Protein AF-A0A1X0E9I3-F1 (afdb_monomer_lite)

Sequence (101 aa):
MVGDFSRMLGYCDAGQPFTTTSGTVTQHWTPTAVTTDATDPLSTATRVGAGATRQEPPARSCYHAALARANVTVESIVCGDTDSAAAANQLVDRISAKLPR

Secondary structure (DSSP, 8-state):
-HHHHHHHHTTS-TT--EEEEETTEEEEEEEPPPEEEE--TTS--EEEEEEEEESSSSP-EEEEEEEEETTEEEEEEEEESS--HHHHHHHHHHHHTTS--

Radius of gyration: 14.46 Å; chains: 1; bounding box: 35×24×37 Å

Structure (mmCIF, N/CA/C/O backbone):
data_AF-A0A1X0E9I3-F1
#
_entry.id   AF-A0A1X0E9I3-F1
#
loop_
_atom_site.group_PDB
_atom_site.id
_atom_site.type_symbol
_atom_site.label_atom_id
_atom_site.label_alt_id
_atom_site.label_comp_id
_atom_site.label_asym_id
_atom_site.label_entity_id
_atom_site.label_seq_id
_atom_site.pdbx_PDB_ins_code
_atom_site.Cartn_x
_atom_site.Cartn_y
_atom_site.Cartn_z
_atom_site.occupancy
_atom_site.B_iso_or_equiv
_atom_site.auth_seq_id
_atom_site.auth_comp_id
_atom_site.auth_asym_id
_atom_site.auth_atom_id
_atom_site.pdbx_PDB_model_num
ATOM 1 N N . MET A 1 1 ? -0.748 -2.478 -16.162 1.00 67.56 1 MET A N 1
ATOM 2 C CA . MET A 1 1 ? -0.526 -3.306 -14.953 1.00 67.56 1 MET A CA 1
ATOM 3 C C . MET A 1 1 ? -0.210 -2.451 -13.728 1.00 67.56 1 MET A C 1
ATOM 5 O O . MET A 1 1 ? -1.112 -2.270 -12.929 1.00 67.56 1 MET A O 1
ATOM 9 N N . VAL A 1 2 ? 0.978 -1.843 -13.576 1.00 81.19 2 VAL A N 1
ATOM 10 C CA . VAL A 1 2 ? 1.263 -0.990 -12.389 1.00 81.19 2 VAL A CA 1
ATOM 11 C C . VAL A 1 2 ? 0.466 0.324 -12.378 1.00 81.19 2 VAL A C 1
ATOM 13 O O . VAL A 1 2 ? 0.034 0.769 -11.320 1.00 81.19 2 VAL A O 1
ATOM 16 N N . GLY A 1 3 ? 0.180 0.905 -13.549 1.00 81.62 3 GLY A N 1
ATOM 17 C CA . GLY A 1 3 ? -0.742 2.046 -13.651 1.00 81.62 3 GLY A CA 1
ATOM 18 C C . GLY A 1 3 ? -2.168 1.709 -13.192 1.00 81.62 3 GLY A C 1
ATOM 19 O O . GLY A 1 3 ? -2.781 2.485 -12.467 1.00 81.62 3 GLY A O 1
ATOM 20 N N . ASP A 1 4 ? -2.672 0.519 -13.537 1.00 85.44 4 ASP A N 1
ATOM 21 C CA . ASP A 1 4 ? -3.992 0.053 -13.087 1.00 85.44 4 ASP A CA 1
ATOM 22 C C . ASP A 1 4 ? -4.008 -0.214 -11.582 1.00 85.44 4 ASP A C 1
ATOM 24 O O . ASP A 1 4 ? -4.982 0.117 -10.912 1.00 85.44 4 ASP A O 1
ATOM 28 N N . PHE A 1 5 ? -2.907 -0.747 -11.046 1.00 85.12 5 PHE A N 1
ATOM 29 C CA . PHE A 1 5 ? -2.718 -0.938 -9.612 1.00 85.12 5 PHE A CA 1
ATOM 30 C C . PHE A 1 5 ? -2.745 0.396 -8.853 1.00 85.12 5 PHE A C 1
ATOM 32 O O . PHE A 1 5 ? -3.488 0.536 -7.887 1.00 85.12 5 PHE A O 1
ATOM 39 N N . SER A 1 6 ? -2.021 1.411 -9.340 1.00 87.38 6 SER A N 1
ATOM 40 C CA . SER A 1 6 ? -2.076 2.774 -8.790 1.00 87.38 6 SER A CA 1
ATOM 41 C C . SER A 1 6 ? -3.489 3.345 -8.819 1.00 87.38 6 SER A C 1
ATOM 43 O O . SER A 1 6 ? -3.964 3.867 -7.811 1.00 87.38 6 SER A O 1
ATOM 45 N N . ARG A 1 7 ? -4.195 3.178 -9.944 1.00 88.25 7 ARG A N 1
ATOM 46 C CA . ARG A 1 7 ? -5.583 3.625 -10.084 1.00 88.25 7 ARG A CA 1
ATOM 47 C C . ARG A 1 7 ? -6.515 2.921 -9.098 1.00 88.25 7 ARG A C 1
ATOM 49 O O . ARG A 1 7 ? -7.363 3.578 -8.511 1.00 88.25 7 ARG A O 1
ATOM 56 N N . MET A 1 8 ? -6.349 1.612 -8.908 1.00 89.06 8 MET A N 1
ATOM 57 C CA . MET A 1 8 ? -7.135 0.833 -7.951 1.00 89.06 8 MET A CA 1
ATOM 58 C C . MET A 1 8 ? -6.910 1.283 -6.511 1.00 89.06 8 MET A C 1
ATOM 60 O O . MET A 1 8 ? -7.883 1.468 -5.787 1.00 89.06 8 MET A O 1
ATOM 64 N N . LEU A 1 9 ? -5.655 1.494 -6.102 1.00 88.75 9 LEU A N 1
ATOM 65 C CA . LEU A 1 9 ? -5.354 2.028 -4.771 1.00 88.75 9 LEU A CA 1
ATOM 66 C C . LEU A 1 9 ? -5.955 3.428 -4.589 1.00 88.75 9 LEU A C 1
ATOM 68 O O . LEU A 1 9 ? -6.457 3.742 -3.516 1.00 88.75 9 LEU A O 1
ATOM 72 N N . GLY A 1 10 ? -5.975 4.233 -5.654 1.00 87.81 10 GLY A N 1
ATOM 73 C CA . GLY A 1 10 ? -6.578 5.565 -5.664 1.00 87.81 10 GLY A CA 1
ATOM 74 C C . GLY A 1 10 ? -8.107 5.595 -5.581 1.00 87.81 10 GLY A C 1
ATOM 75 O O . GLY A 1 10 ? -8.660 6.673 -5.410 1.00 87.81 10 GLY A O 1
ATOM 76 N N . TYR A 1 11 ? -8.806 4.459 -5.683 1.00 89.88 11 TYR A N 1
ATOM 77 C CA . TYR A 1 11 ? -10.245 4.403 -5.392 1.00 89.88 11 TYR A CA 1
ATOM 78 C C . TYR A 1 11 ? -10.549 4.417 -3.891 1.00 89.88 11 TYR A C 1
ATOM 80 O O . TYR A 1 11 ? -11.680 4.700 -3.499 1.00 89.88 11 TYR A O 1
ATOM 88 N N . CYS A 1 12 ? -9.553 4.111 -3.060 1.00 89.81 12 CYS A N 1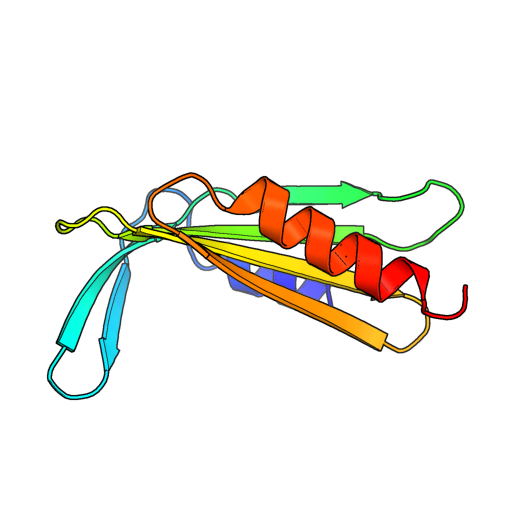
ATOM 89 C CA . CYS A 1 12 ? -9.635 4.221 -1.613 1.00 89.81 12 CYS A CA 1
ATOM 90 C C . CYS A 1 12 ? -9.011 5.553 -1.189 1.00 89.81 12 CYS A C 1
ATOM 92 O O . CYS A 1 12 ? -7.802 5.632 -0.963 1.00 89.81 12 CYS A O 1
ATOM 94 N N . ASP A 1 13 ? -9.831 6.599 -1.093 1.00 92.25 13 ASP A N 1
ATOM 95 C CA . ASP A 1 13 ? -9.364 7.928 -0.703 1.00 92.25 13 ASP A CA 1
ATOM 96 C C . ASP A 1 13 ? -8.623 7.895 0.641 1.00 92.25 13 ASP A C 1
ATOM 98 O O . ASP A 1 13 ? -9.082 7.316 1.632 1.00 92.25 13 ASP A O 1
ATOM 102 N N . ALA A 1 14 ? -7.465 8.555 0.686 1.00 94.56 14 ALA A N 1
ATOM 103 C CA . ALA A 1 14 ? -6.658 8.634 1.895 1.00 94.56 14 ALA A CA 1
ATOM 104 C C . ALA A 1 14 ? -7.479 9.219 3.053 1.00 94.56 14 ALA A C 1
ATOM 106 O O . ALA A 1 14 ? -8.105 10.273 2.925 1.00 94.56 14 ALA A O 1
ATOM 107 N N . GLY A 1 15 ? -7.467 8.539 4.198 1.00 94.44 15 GLY A N 1
ATOM 108 C CA . GLY A 1 15 ? -8.232 8.957 5.369 1.00 94.44 15 GLY A CA 1
ATOM 109 C C . GLY A 1 15 ? -9.723 8.603 5.345 1.00 94.44 15 GLY A C 1
ATOM 110 O O . GLY A 1 15 ? -10.351 8.746 6.390 1.00 94.44 15 GLY A O 1
ATOM 111 N N . GLN A 1 16 ? -10.289 8.117 4.231 1.00 95.81 16 GLN A N 1
ATOM 112 C CA . GLN A 1 16 ? -11.682 7.655 4.177 1.00 95.81 16 GLN A CA 1
ATOM 113 C C . GLN A 1 16 ? -11.782 6.202 4.662 1.00 95.81 16 GLN A C 1
ATOM 115 O O . GLN A 1 16 ? -11.257 5.305 4.000 1.00 95.81 16 GLN A O 1
ATOM 120 N N . PRO A 1 17 ? -12.430 5.933 5.811 1.00 94.88 17 PRO A N 1
ATOM 121 C CA . PRO A 1 17 ? -12.512 4.585 6.352 1.00 94.88 17 PRO A CA 1
ATOM 122 C C . PRO A 1 17 ? -13.206 3.602 5.413 1.00 94.88 17 PRO A C 1
ATOM 124 O O . PRO A 1 17 ? -14.208 3.931 4.781 1.00 94.88 17 PRO A O 1
ATOM 127 N N . PHE A 1 18 ? -12.734 2.360 5.410 1.00 94.62 18 PHE A N 1
ATOM 128 C CA . PHE A 1 18 ? -13.417 1.239 4.778 1.00 94.62 18 PHE A CA 1
ATOM 129 C C . PHE A 1 18 ? -13.506 0.049 5.728 1.00 94.62 18 PHE A C 1
ATOM 131 O O . PHE A 1 18 ? -12.726 -0.098 6.672 1.00 94.62 18 PHE A O 1
ATOM 138 N N . THR A 1 19 ? -14.465 -0.826 5.448 1.00 96.12 19 THR A N 1
ATOM 139 C CA . THR A 1 19 ? -14.705 -2.039 6.223 1.00 96.12 19 THR A CA 1
ATOM 140 C C . THR A 1 19 ? -14.322 -3.256 5.400 1.00 96.12 19 THR A C 1
ATOM 142 O O . THR A 1 19 ? -14.658 -3.363 4.222 1.00 96.12 19 THR A O 1
ATOM 145 N N . THR A 1 20 ? -13.659 -4.210 6.042 1.00 94.75 20 THR A N 1
ATOM 146 C CA . THR A 1 20 ? -13.445 -5.550 5.487 1.00 94.75 20 THR A CA 1
ATOM 147 C C . THR A 1 20 ? -14.171 -6.561 6.353 1.00 94.75 20 THR A C 1
ATOM 149 O O . THR A 1 20 ? -14.220 -6.419 7.575 1.00 94.75 20 THR A O 1
ATOM 152 N N . THR A 1 21 ? -14.763 -7.571 5.721 1.00 95.69 21 THR A N 1
ATOM 153 C CA . THR A 1 21 ? -15.357 -8.706 6.429 1.00 95.69 21 THR A CA 1
ATOM 154 C C . THR A 1 21 ? -14.818 -9.993 5.832 1.00 95.69 21 THR A C 1
ATOM 156 O O . THR A 1 21 ? -14.873 -10.191 4.621 1.00 95.69 21 THR A O 1
ATOM 159 N N . SER A 1 22 ? -14.281 -10.858 6.687 1.00 94.00 22 SER A N 1
ATOM 160 C CA . SER A 1 22 ? -13.806 -12.191 6.325 1.00 94.00 22 SER A CA 1
ATOM 161 C C . SER A 1 22 ? -14.352 -13.193 7.334 1.00 94.00 22 SER A C 1
ATOM 163 O O . SER A 1 22 ? -14.042 -13.129 8.526 1.00 94.00 22 SER A O 1
ATOM 165 N N . GLY A 1 23 ? -15.227 -14.089 6.873 1.00 95.31 23 GLY A N 1
ATOM 166 C CA . GLY A 1 23 ? -15.999 -14.955 7.762 1.00 95.31 23 GLY A CA 1
ATOM 167 C C . GLY A 1 23 ? -16.825 -14.131 8.755 1.00 95.31 23 GLY A C 1
ATOM 168 O O . GLY A 1 23 ? -17.639 -13.307 8.352 1.00 95.31 23 GLY A O 1
ATOM 169 N N . THR A 1 24 ? -16.598 -14.343 10.052 1.00 95.62 24 THR A N 1
ATOM 170 C CA . THR A 1 24 ? -17.277 -13.622 11.144 1.00 95.62 24 THR A CA 1
ATOM 171 C C . THR A 1 24 ? -16.487 -12.422 11.669 1.00 95.62 24 THR A C 1
ATOM 173 O O . THR A 1 24 ? -16.857 -11.846 12.689 1.00 95.62 24 THR A O 1
ATOM 176 N N . VAL A 1 25 ? -15.362 -12.078 11.038 1.00 93.81 25 VAL A N 1
ATOM 177 C CA . VAL A 1 25 ? -14.483 -10.996 11.485 1.00 93.81 25 VAL A CA 1
ATOM 178 C C . VAL A 1 25 ? -14.719 -9.773 10.617 1.00 93.81 25 VAL A C 1
ATOM 180 O O . VAL A 1 25 ? -14.463 -9.808 9.414 1.00 93.81 25 VAL A O 1
ATOM 183 N N . THR A 1 26 ? -15.153 -8.687 11.249 1.00 95.56 26 THR A N 1
ATOM 184 C CA . THR A 1 26 ? -15.278 -7.362 10.636 1.00 95.56 26 THR A CA 1
ATOM 185 C C . THR A 1 26 ? -14.211 -6.440 11.214 1.00 95.56 26 THR A C 1
ATOM 187 O O . THR A 1 26 ? -13.993 -6.428 12.424 1.00 95.56 26 THR A O 1
ATOM 190 N N . GLN A 1 27 ? -13.521 -5.700 10.348 1.00 95.50 27 GLN A N 1
ATOM 191 C CA . GLN A 1 27 ? -12.454 -4.767 10.720 1.00 95.50 27 GLN A CA 1
ATOM 192 C C . GLN A 1 27 ? -12.605 -3.456 9.961 1.00 95.50 27 GLN A C 1
ATOM 194 O O . GLN A 1 27 ? -12.958 -3.469 8.775 1.00 95.50 27 GLN A O 1
ATOM 199 N N . HIS A 1 28 ? -12.264 -2.352 10.619 1.00 96.06 28 HIS A N 1
ATOM 200 C CA . HIS A 1 28 ? -12.278 -1.019 10.033 1.00 96.06 28 HIS A CA 1
ATOM 201 C C . HIS A 1 28 ? -10.852 -0.531 9.804 1.00 96.06 28 HIS A C 1
ATOM 203 O O . HIS A 1 28 ? -9.973 -0.642 10.659 1.00 96.06 28 HIS A O 1
ATOM 209 N N . TRP A 1 29 ? -10.621 0.017 8.622 1.00 96.12 29 TRP A N 1
ATOM 210 C CA . TRP A 1 29 ? -9.300 0.397 8.152 1.00 96.12 29 TRP A CA 1
ATOM 211 C C . TRP A 1 29 ? -9.337 1.808 7.585 1.00 96.12 29 TRP A C 1
ATOM 213 O O . TRP A 1 29 ? -10.309 2.210 6.950 1.00 96.12 29 TRP A O 1
ATOM 223 N N . THR A 1 30 ? -8.260 2.554 7.793 1.00 96.56 30 THR A N 1
ATOM 224 C CA . THR A 1 30 ? -8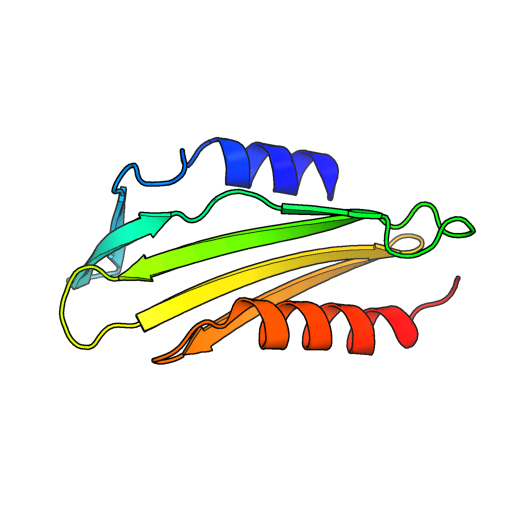.066 3.889 7.228 1.00 96.56 30 THR A CA 1
ATOM 225 C C . THR A 1 30 ? -6.939 3.833 6.196 1.00 96.56 30 THR A C 1
ATOM 227 O O . THR A 1 30 ? -5.806 3.544 6.589 1.00 96.56 30 THR A O 1
ATOM 230 N N . PRO A 1 31 ? -7.202 4.096 4.903 1.00 96.06 31 PRO A N 1
ATOM 231 C CA . PRO A 1 31 ? -6.183 4.117 3.860 1.00 96.06 31 PRO A CA 1
ATOM 232 C C . PRO A 1 31 ? -5.169 5.245 4.057 1.00 96.06 31 PRO A C 1
ATOM 234 O O . PRO A 1 31 ? -5.510 6.335 4.526 1.00 96.06 31 PRO A O 1
ATOM 237 N N . THR A 1 32 ? -3.933 5.010 3.624 1.00 94.44 32 THR A N 1
ATOM 238 C CA . THR A 1 32 ? -2.918 6.053 3.439 1.00 94.44 32 THR A CA 1
ATOM 239 C C . THR A 1 32 ? -2.961 6.588 2.010 1.00 94.44 32 THR A C 1
ATOM 241 O O . THR A 1 32 ? -3.532 5.968 1.117 1.00 94.44 32 THR A O 1
ATOM 244 N N . ALA A 1 33 ? -2.297 7.718 1.765 1.00 94.19 33 ALA A N 1
ATOM 245 C CA . ALA A 1 33 ? -2.117 8.223 0.408 1.00 94.19 33 ALA A CA 1
ATOM 246 C C . ALA A 1 33 ? -1.371 7.217 -0.483 1.00 94.19 33 ALA A C 1
ATOM 248 O O . ALA A 1 33 ? -0.463 6.516 -0.021 1.00 94.19 33 ALA A O 1
ATOM 249 N N . VAL A 1 34 ? -1.752 7.189 -1.762 1.00 93.75 34 VAL A N 1
ATOM 250 C CA . VAL A 1 34 ? -1.005 6.488 -2.806 1.00 93.75 34 VAL A CA 1
ATOM 251 C C . VAL A 1 34 ? 0.283 7.254 -3.079 1.00 93.75 34 VAL A C 1
ATOM 253 O O . VAL A 1 34 ? 0.263 8.467 -3.287 1.00 93.75 34 VAL A O 1
ATOM 256 N N . THR A 1 35 ? 1.401 6.545 -3.097 1.00 92.56 35 THR A N 1
ATOM 257 C CA . THR A 1 35 ? 2.704 7.057 -3.507 1.00 92.56 35 THR A CA 1
ATOM 258 C C . THR A 1 35 ? 3.083 6.460 -4.854 1.00 92.56 35 THR A C 1
ATOM 260 O O . THR A 1 35 ? 2.784 5.302 -5.158 1.00 92.56 35 THR A O 1
ATOM 263 N N . THR A 1 36 ? 3.741 7.267 -5.680 1.00 87.62 36 THR A N 1
ATOM 264 C CA . THR A 1 36 ? 4.275 6.845 -6.974 1.00 87.62 36 THR A CA 1
ATOM 265 C C . THR A 1 36 ? 5.663 7.438 -7.147 1.00 87.62 36 THR A C 1
ATOM 267 O O . THR A 1 36 ? 5.794 8.656 -7.260 1.00 87.62 36 THR A O 1
ATOM 270 N N . ASP A 1 37 ? 6.681 6.585 -7.209 1.00 82.06 37 ASP A N 1
ATOM 271 C CA . ASP A 1 37 ? 8.077 7.001 -7.319 1.00 82.06 37 ASP A CA 1
ATOM 272 C C . ASP A 1 37 ? 8.695 6.436 -8.600 1.00 82.06 37 ASP A C 1
ATOM 274 O O . ASP A 1 37 ? 8.591 5.239 -8.889 1.00 82.06 37 ASP A O 1
ATOM 278 N N . ALA A 1 38 ? 9.401 7.275 -9.357 1.00 71.75 38 ALA A N 1
ATOM 279 C CA . ALA A 1 38 ? 10.320 6.785 -10.378 1.00 71.75 38 ALA A CA 1
ATOM 280 C C . ALA A 1 38 ? 11.554 6.191 -9.682 1.00 71.75 38 ALA A C 1
ATOM 282 O O . ALA A 1 38 ? 12.207 6.875 -8.896 1.00 71.75 38 ALA A O 1
ATOM 283 N N . THR A 1 39 ? 11.861 4.917 -9.938 1.00 67.25 39 THR A N 1
ATOM 284 C CA . THR A 1 39 ? 12.919 4.210 -9.190 1.00 67.25 39 THR A CA 1
ATOM 285 C C . THR A 1 39 ? 14.309 4.297 -9.822 1.00 67.25 39 THR A C 1
ATOM 287 O O . THR A 1 39 ? 15.299 4.122 -9.117 1.00 67.25 39 THR A O 1
ATOM 290 N N . ASP A 1 40 ? 14.405 4.618 -11.116 1.00 62.22 40 ASP A N 1
ATOM 291 C CA . ASP A 1 40 ? 15.669 4.864 -11.827 1.00 62.22 40 ASP A CA 1
ATOM 292 C C . ASP A 1 40 ? 15.377 5.644 -13.126 1.00 62.22 40 ASP A C 1
ATOM 294 O O . ASP A 1 40 ? 14.525 5.193 -13.885 1.00 62.22 40 ASP A O 1
ATOM 298 N N . PRO A 1 41 ? 16.049 6.774 -13.426 1.00 54.31 41 PRO A N 1
ATOM 299 C CA . PRO A 1 41 ? 15.858 7.525 -14.674 1.00 54.31 41 PRO A CA 1
ATOM 300 C C . PRO A 1 41 ? 16.233 6.750 -15.951 1.00 54.31 41 PRO A C 1
ATOM 302 O O . PRO A 1 41 ? 15.800 7.128 -17.038 1.00 54.31 41 PRO A O 1
ATOM 305 N N . LEU A 1 42 ? 17.022 5.676 -15.843 1.00 56.31 42 LEU A N 1
ATOM 306 C CA . LEU A 1 42 ? 17.354 4.771 -16.950 1.00 56.31 42 LEU A CA 1
ATOM 307 C C . LEU A 1 42 ? 16.387 3.586 -17.066 1.00 56.31 42 LEU A C 1
ATOM 309 O O . LEU A 1 42 ? 16.445 2.844 -18.047 1.00 56.31 42 LEU A O 1
ATOM 313 N N . SER A 1 43 ? 15.501 3.399 -16.087 1.00 56.56 43 SER A N 1
ATOM 314 C CA . SER A 1 43 ? 14.475 2.363 -16.109 1.00 56.56 43 SER A CA 1
ATOM 315 C C . SER A 1 43 ? 13.098 3.007 -16.249 1.00 56.56 43 SER A C 1
ATOM 317 O O . SER A 1 43 ? 12.769 3.982 -15.585 1.00 56.56 43 SER A O 1
ATOM 319 N N . THR A 1 44 ? 12.215 2.424 -17.047 1.00 60.91 44 THR A N 1
ATOM 320 C CA . THR A 1 44 ? 10.799 2.826 -17.053 1.00 60.91 44 THR A CA 1
ATOM 321 C C . THR A 1 44 ? 10.045 2.299 -15.819 1.00 60.91 44 THR A C 1
ATOM 323 O O . THR A 1 44 ? 8.818 2.210 -15.843 1.00 60.91 44 THR A O 1
ATOM 326 N N . ALA A 1 45 ? 10.750 1.876 -14.760 1.00 64.94 45 ALA A N 1
ATOM 327 C CA . ALA A 1 45 ? 10.153 1.238 -13.598 1.00 64.94 45 ALA A CA 1
ATOM 328 C C . ALA A 1 45 ? 9.624 2.287 -12.612 1.00 64.94 45 ALA A C 1
ATOM 330 O O . ALA A 1 45 ? 10.368 2.982 -11.910 1.00 64.94 45 ALA A O 1
ATOM 331 N N . THR A 1 46 ? 8.300 2.369 -12.541 1.00 79.31 46 THR A N 1
ATOM 332 C CA . THR A 1 46 ? 7.578 3.134 -11.525 1.00 79.31 46 THR A CA 1
ATOM 333 C C . THR A 1 46 ? 7.212 2.204 -10.375 1.00 79.31 46 THR A C 1
ATOM 335 O O . THR A 1 46 ? 6.607 1.152 -10.598 1.00 79.31 46 THR A O 1
ATOM 338 N N . ARG A 1 47 ? 7.567 2.593 -9.149 1.00 89.56 47 ARG A N 1
ATOM 339 C CA . ARG A 1 47 ? 7.052 1.969 -7.931 1.00 89.56 47 ARG A CA 1
ATOM 340 C C . ARG A 1 47 ? 5.785 2.685 -7.509 1.00 89.56 47 ARG A C 1
ATOM 342 O O . ARG A 1 47 ? 5.715 3.909 -7.552 1.00 89.56 47 ARG A O 1
ATOM 349 N N . VAL A 1 48 ? 4.805 1.912 -7.082 1.00 93.44 48 VAL A N 1
ATOM 350 C CA . VAL A 1 48 ? 3.529 2.396 -6.572 1.00 93.44 48 VAL A CA 1
ATOM 351 C C . VAL A 1 48 ? 3.295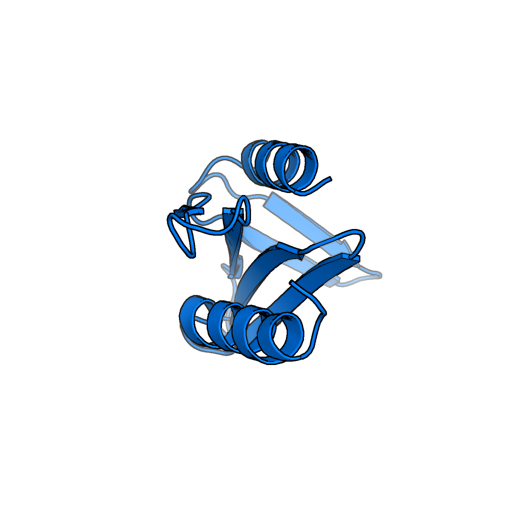 1.752 -5.222 1.00 93.44 48 VAL A C 1
ATOM 353 O O . VAL A 1 48 ? 3.548 0.558 -5.072 1.00 93.44 48 VAL A O 1
ATOM 356 N N . GLY A 1 49 ? 2.784 2.498 -4.254 1.00 94.38 49 GLY A N 1
ATOM 357 C CA . GLY A 1 49 ? 2.386 1.906 -2.989 1.00 94.38 49 GLY A CA 1
ATOM 358 C C . GLY A 1 49 ? 1.285 2.669 -2.282 1.00 94.38 49 GLY A C 1
ATOM 359 O O . GLY A 1 49 ? 1.083 3.856 -2.504 1.00 94.38 49 GLY A O 1
ATOM 360 N N . ALA A 1 50 ? 0.550 1.966 -1.436 1.00 95.69 50 ALA A N 1
ATOM 361 C CA . ALA A 1 50 ? -0.391 2.545 -0.490 1.00 95.69 50 ALA A CA 1
ATOM 362 C C . ALA A 1 50 ? -0.629 1.536 0.630 1.00 95.69 50 ALA A C 1
ATOM 364 O O . ALA A 1 50 ? -0.438 0.331 0.457 1.00 95.69 50 ALA A O 1
ATOM 365 N N . GLY A 1 51 ? -1.056 2.019 1.784 1.00 95.81 51 GLY A N 1
ATOM 366 C CA . GLY A 1 51 ? -1.354 1.182 2.927 1.00 95.81 51 GLY A CA 1
ATOM 367 C C . GLY A 1 51 ? -2.716 1.461 3.521 1.00 95.81 51 GLY A C 1
ATOM 368 O O . GLY A 1 51 ? -3.483 2.291 3.038 1.00 95.81 51 GLY A O 1
ATOM 369 N N . ALA A 1 52 ? -2.990 0.759 4.608 1.00 96.56 52 ALA A N 1
ATOM 370 C CA . ALA A 1 52 ? -4.111 1.030 5.477 1.00 96.56 52 ALA A CA 1
ATOM 371 C C . ALA A 1 52 ? -3.752 0.683 6.922 1.00 96.56 52 ALA A C 1
ATOM 373 O O . ALA A 1 52 ? -3.033 -0.286 7.185 1.00 96.56 52 ALA A O 1
ATOM 374 N N . THR A 1 53 ? -4.293 1.458 7.854 1.00 96.38 53 THR A N 1
ATOM 375 C CA . THR A 1 53 ? -4.123 1.255 9.293 1.00 96.38 53 THR A CA 1
ATOM 376 C C . THR A 1 53 ? -5.445 0.821 9.900 1.00 96.38 53 THR A C 1
ATOM 378 O O . THR A 1 53 ? -6.467 1.477 9.693 1.00 96.38 53 THR A O 1
ATOM 381 N N . ARG A 1 54 ? -5.436 -0.279 10.653 1.00 95.81 54 ARG A N 1
ATOM 382 C CA . ARG A 1 54 ? -6.604 -0.760 11.389 1.00 95.81 54 ARG A CA 1
ATOM 383 C C . ARG A 1 54 ? -6.961 0.224 12.497 1.00 95.81 54 ARG A C 1
ATOM 385 O O . ARG A 1 54 ? -6.081 0.666 13.235 1.00 95.81 54 ARG A O 1
ATOM 392 N N . GLN A 1 55 ? -8.244 0.543 12.609 1.00 94.31 55 GLN A N 1
ATOM 393 C CA . GLN A 1 55 ? -8.749 1.486 13.603 1.00 94.31 55 GLN A CA 1
ATOM 394 C C . GLN A 1 55 ? -8.865 0.849 14.988 1.00 94.31 55 GLN A C 1
ATOM 396 O O . GLN A 1 55 ? -8.620 1.510 15.996 1.00 94.31 55 GLN A O 1
ATOM 401 N N . GLU A 1 56 ? -9.219 -0.433 15.056 1.00 92.00 56 GLU A N 1
ATOM 402 C CA . GLU A 1 56 ? -9.353 -1.146 16.321 1.00 92.00 56 GLU A CA 1
ATOM 403 C C . GLU A 1 56 ? -8.005 -1.638 16.867 1.00 92.00 56 GLU A C 1
ATOM 405 O O . GLU A 1 56 ? -7.134 -2.074 16.103 1.00 92.00 56 GLU A O 1
ATOM 410 N N . PRO A 1 57 ? -7.846 -1.679 18.203 1.00 89.94 57 PRO A N 1
ATOM 411 C CA . PRO A 1 57 ? -6.731 -2.365 18.833 1.00 89.94 57 PRO A CA 1
ATOM 412 C C . PRO A 1 57 ? -6.718 -3.882 18.543 1.00 89.94 57 PRO A C 1
ATOM 414 O O . PRO A 1 57 ? -7.774 -4.513 18.482 1.00 89.94 57 PRO A O 1
ATOM 417 N N . PRO A 1 58 ? -5.528 -4.505 18.445 1.00 90.06 58 PRO A N 1
ATOM 418 C CA . PRO A 1 58 ? -4.225 -3.843 18.424 1.00 90.06 58 PRO A CA 1
ATOM 419 C C . PRO A 1 58 ? -4.021 -3.079 17.108 1.00 90.06 58 PRO A C 1
ATOM 421 O O . PRO A 1 58 ? -4.484 -3.529 16.060 1.00 90.06 58 PRO A O 1
ATOM 424 N N . ALA A 1 59 ? -3.330 -1.939 17.147 1.00 87.12 59 ALA A N 1
ATOM 425 C CA . ALA A 1 59 ? -3.017 -1.206 15.923 1.00 87.12 59 ALA A CA 1
ATOM 426 C C . ALA A 1 59 ? -2.237 -2.120 14.968 1.00 87.12 59 ALA A C 1
ATOM 428 O O . ALA A 1 59 ? -1.322 -2.830 15.383 1.00 87.12 59 ALA A O 1
ATOM 429 N N . ARG A 1 60 ? -2.633 -2.137 13.697 1.00 94.62 60 ARG A N 1
ATOM 430 C CA . ARG A 1 60 ? -1.944 -2.898 12.657 1.00 94.62 60 ARG A CA 1
ATOM 431 C C . ARG A 1 60 ? -1.962 -2.097 11.375 1.00 94.62 60 ARG A C 1
ATOM 433 O O . ARG A 1 60 ? -3.028 -1.683 10.933 1.00 94.62 60 ARG A O 1
ATOM 440 N N . SER A 1 61 ? -0.798 -1.915 10.781 1.00 95.88 61 SER A N 1
ATOM 441 C CA . SER A 1 61 ? -0.640 -1.225 9.509 1.00 95.88 61 SER A CA 1
ATOM 442 C C . SER A 1 61 ? -0.212 -2.234 8.465 1.00 95.88 61 SER A C 1
ATOM 444 O O . SER A 1 61 ? 0.675 -3.043 8.720 1.00 95.88 61 SER A O 1
ATOM 446 N N . CYS A 1 62 ? -0.845 -2.193 7.301 1.00 96.69 62 CYS A N 1
ATOM 447 C CA . CYS A 1 62 ? -0.460 -2.969 6.133 1.00 96.69 62 CYS A CA 1
ATOM 448 C C . CYS A 1 62 ? -0.081 -2.012 5.009 1.00 96.69 62 CYS A C 1
ATOM 450 O O . CYS A 1 62 ? -0.736 -0.989 4.835 1.00 96.69 62 CYS A O 1
ATOM 452 N N . TYR A 1 63 ? 0.951 -2.338 4.238 1.00 97.19 63 TYR A N 1
ATOM 453 C CA . TYR A 1 63 ? 1.368 -1.549 3.088 1.00 97.19 63 TYR A CA 1
ATOM 454 C C . TYR A 1 63 ? 1.590 -2.448 1.880 1.00 97.19 63 TYR A C 1
ATOM 456 O O . TYR A 1 63 ? 2.330 -3.431 1.957 1.00 97.19 63 TYR A O 1
ATOM 464 N N . HIS A 1 64 ? 0.941 -2.089 0.779 1.00 96.25 64 HIS A N 1
ATOM 465 C CA . HIS A 1 64 ? 1.136 -2.674 -0.532 1.00 96.25 64 HIS A CA 1
ATOM 466 C C . HIS A 1 64 ? 2.172 -1.853 -1.289 1.00 96.25 64 HIS A C 1
ATOM 468 O O . HIS A 1 64 ? 2.059 -0.633 -1.377 1.00 96.25 64 HIS A O 1
ATOM 474 N N . ALA A 1 65 ? 3.147 -2.527 -1.881 1.00 95.75 65 ALA A N 1
ATOM 475 C CA . ALA A 1 65 ? 4.093 -1.932 -2.810 1.00 95.75 65 ALA A CA 1
ATOM 476 C C . ALA A 1 65 ? 4.140 -2.785 -4.073 1.00 95.75 65 ALA A C 1
ATOM 478 O O . ALA A 1 65 ? 4.196 -4.011 -3.981 1.00 95.75 65 ALA A O 1
ATOM 479 N N . ALA A 1 66 ? 4.161 -2.149 -5.238 1.00 94.50 66 ALA A N 1
ATOM 480 C CA . ALA A 1 66 ? 4.294 -2.814 -6.521 1.00 94.50 66 ALA A CA 1
ATOM 481 C C . ALA A 1 66 ? 5.289 -2.093 -7.430 1.00 94.50 66 ALA A C 1
ATOM 483 O O . ALA A 1 66 ? 5.369 -0.865 -7.440 1.00 94.50 66 ALA A O 1
ATOM 484 N N . LEU A 1 67 ? 6.024 -2.863 -8.227 1.00 92.00 67 LEU A N 1
ATOM 485 C CA . LEU A 1 67 ? 6.919 -2.372 -9.271 1.00 92.00 67 LEU A CA 1
ATOM 486 C C . LEU A 1 67 ? 6.848 -3.309 -10.475 1.00 92.00 67 LEU A C 1
ATOM 488 O O . LEU A 1 67 ? 6.753 -4.526 -10.319 1.00 92.00 67 LEU A O 1
ATOM 492 N N . ALA A 1 68 ? 6.927 -2.749 -11.680 1.00 87.38 68 ALA A N 1
ATOM 493 C CA . ALA A 1 68 ? 7.064 -3.525 -12.908 1.00 87.38 68 ALA A CA 1
ATOM 494 C C . ALA A 1 68 ? 8.475 -3.380 -13.470 1.00 87.38 68 ALA A C 1
ATOM 496 O O . ALA A 1 68 ? 9.004 -2.272 -13.568 1.00 87.38 68 ALA A O 1
ATOM 497 N N . ARG A 1 69 ? 9.062 -4.509 -13.869 1.00 84.88 69 ARG A N 1
ATOM 498 C CA . ARG A 1 69 ? 10.356 -4.578 -14.551 1.00 84.88 69 ARG A CA 1
ATOM 499 C C . ARG A 1 69 ? 10.295 -5.645 -15.636 1.00 84.88 69 ARG A C 1
ATOM 501 O O . ARG A 1 69 ? 9.819 -6.752 -15.381 1.00 84.88 69 ARG A O 1
ATOM 508 N N . ALA A 1 70 ? 10.766 -5.311 -16.838 1.00 82.62 70 ALA A N 1
ATOM 509 C CA . ALA A 1 70 ? 10.579 -6.129 -18.035 1.00 82.62 70 ALA A CA 1
ATOM 510 C C . ALA A 1 70 ? 9.096 -6.533 -18.211 1.00 82.62 70 ALA A C 1
ATOM 512 O O . ALA A 1 70 ? 8.226 -5.670 -18.315 1.00 82.62 70 ALA A O 1
ATOM 513 N N . ASN A 1 71 ? 8.795 -7.833 -18.218 1.00 85.81 71 ASN A N 1
ATOM 514 C CA . ASN A 1 71 ? 7.446 -8.394 -18.339 1.00 85.81 71 ASN A CA 1
ATOM 515 C C . ASN A 1 71 ? 6.863 -8.909 -17.008 1.00 85.81 71 ASN A C 1
ATOM 517 O O . ASN A 1 71 ? 5.879 -9.648 -17.019 1.00 85.81 71 ASN A O 1
ATOM 521 N N . VAL A 1 72 ? 7.466 -8.556 -15.870 1.00 88.12 72 VAL A N 1
ATOM 522 C CA . VAL A 1 72 ? 7.075 -9.046 -14.543 1.00 88.12 72 VAL A CA 1
ATOM 523 C C . VAL A 1 72 ? 6.610 -7.882 -13.673 1.00 88.12 72 VAL A C 1
ATOM 525 O O . VAL A 1 72 ? 7.233 -6.822 -13.647 1.00 88.12 72 VAL A O 1
ATOM 528 N N . THR A 1 73 ? 5.527 -8.100 -12.926 1.00 90.19 73 THR A N 1
ATOM 529 C CA . THR A 1 73 ? 5.135 -7.228 -11.813 1.00 90.19 73 THR A CA 1
ATOM 530 C C . THR A 1 73 ? 5.460 -7.924 -10.505 1.00 90.19 73 THR A C 1
ATOM 532 O O . THR A 1 73 ? 5.117 -9.087 -10.305 1.00 90.19 73 THR A O 1
ATOM 535 N N . VAL A 1 74 ? 6.138 -7.201 -9.626 1.00 92.94 74 VAL A N 1
ATOM 536 C CA . VAL A 1 74 ? 6.445 -7.623 -8.268 1.00 92.94 74 VAL A CA 1
ATOM 537 C C . VAL A 1 74 ? 5.542 -6.828 -7.345 1.00 92.94 74 VAL A C 1
ATOM 539 O O . VAL A 1 74 ? 5.654 -5.607 -7.304 1.00 92.94 74 VAL A O 1
ATOM 542 N N . GLU A 1 75 ? 4.676 -7.513 -6.606 1.00 95.00 75 GLU A N 1
ATOM 543 C CA . GLU A 1 75 ? 3.883 -6.931 -5.523 1.00 95.00 75 GLU A CA 1
ATOM 544 C C . GLU A 1 75 ? 4.342 -7.520 -4.185 1.00 95.00 75 GLU A C 1
ATOM 546 O O . GLU A 1 75 ? 4.648 -8.710 -4.080 1.00 95.00 75 GLU A O 1
ATOM 551 N N . SER A 1 76 ? 4.391 -6.684 -3.154 1.00 96.12 76 SER A N 1
ATOM 552 C CA . SER A 1 76 ? 4.557 -7.121 -1.774 1.00 96.12 76 SER A CA 1
ATOM 553 C C . SER A 1 76 ? 3.521 -6.456 -0.882 1.00 96.12 76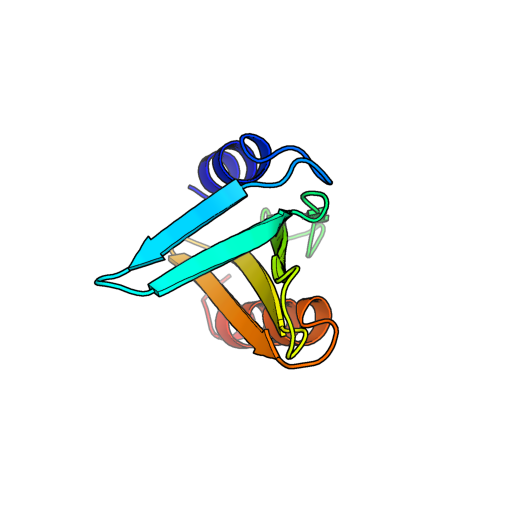 SER A C 1
ATOM 555 O O . SER A 1 76 ? 3.171 -5.294 -1.090 1.00 96.12 76 SER A O 1
ATOM 557 N N . ILE A 1 77 ? 3.085 -7.194 0.135 1.00 96.88 77 ILE A N 1
ATOM 558 C CA . ILE A 1 77 ? 2.195 -6.706 1.181 1.00 96.88 77 ILE A CA 1
ATOM 559 C C 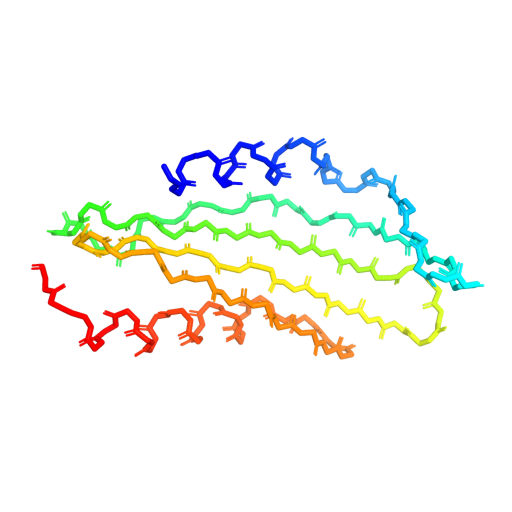. ILE A 1 77 ? 2.873 -7.008 2.508 1.00 96.88 77 ILE A C 1
ATOM 561 O O . ILE A 1 77 ? 3.119 -8.172 2.830 1.00 96.88 77 ILE A O 1
ATOM 565 N N . VAL A 1 78 ? 3.195 -5.971 3.272 1.00 97.75 78 VAL A N 1
ATOM 566 C CA . VAL A 1 78 ? 3.794 -6.122 4.602 1.00 97.75 78 VAL A CA 1
ATOM 567 C C . VAL A 1 78 ? 2.845 -5.552 5.629 1.00 97.75 78 VAL A C 1
ATOM 569 O O . VAL A 1 78 ? 2.383 -4.427 5.473 1.00 97.75 78 VAL A O 1
ATOM 572 N N . CYS A 1 79 ? 2.573 -6.330 6.675 1.00 96.62 79 CYS A N 1
ATOM 573 C CA . CYS A 1 79 ? 1.761 -5.900 7.799 1.00 96.62 79 CYS A CA 1
ATOM 574 C C . CYS A 1 79 ? 2.531 -6.033 9.109 1.00 96.62 79 CYS A C 1
ATOM 576 O O . CYS A 1 79 ? 3.119 -7.084 9.375 1.00 96.62 79 CYS A O 1
ATOM 578 N N . GLY A 1 80 ? 2.438 -5.022 9.960 1.00 95.19 80 GLY A N 1
ATOM 579 C CA . GLY A 1 80 ? 3.068 -5.006 11.271 1.00 95.19 80 GLY A CA 1
ATOM 580 C C . GLY A 1 80 ? 2.370 -4.052 12.226 1.00 95.19 80 GLY A C 1
ATOM 581 O O . GLY A 1 80 ? 1.383 -3.404 11.880 1.00 95.19 80 GLY A O 1
ATOM 582 N N . ASP A 1 81 ? 2.899 -3.976 13.440 1.00 93.00 81 ASP A N 1
ATOM 583 C CA . ASP A 1 81 ? 2.353 -3.117 14.498 1.00 93.00 81 ASP A CA 1
ATOM 584 C C . ASP A 1 81 ? 2.862 -1.663 14.365 1.00 93.00 81 ASP A C 1
ATOM 586 O O . ASP A 1 81 ? 2.444 -0.768 15.096 1.00 93.00 81 ASP A O 1
ATOM 590 N N . THR A 1 82 ? 3.760 -1.422 13.404 1.00 87.00 82 THR A N 1
ATOM 591 C CA . THR A 1 82 ? 4.342 -0.125 13.037 1.00 87.00 82 THR A CA 1
ATOM 592 C C . THR A 1 82 ? 4.146 0.155 11.544 1.00 87.00 82 THR A C 1
ATOM 594 O O . THR A 1 82 ? 3.677 -0.706 10.792 1.00 87.00 82 THR A O 1
ATOM 597 N N . ASP A 1 83 ? 4.553 1.346 11.089 1.00 86.62 83 ASP A N 1
ATOM 598 C CA . ASP A 1 83 ? 4.622 1.655 9.657 1.00 86.62 83 ASP A CA 1
ATOM 599 C C . ASP A 1 83 ? 5.391 0.558 8.895 1.00 86.62 83 ASP A C 1
ATOM 601 O O . ASP A 1 83 ? 6.493 0.157 9.278 1.00 86.62 83 ASP A O 1
ATOM 605 N N . SER A 1 84 ? 4.758 0.042 7.842 1.00 93.88 84 SER A N 1
ATOM 606 C CA . SER A 1 84 ? 5.216 -1.093 7.038 1.00 93.88 84 SER A CA 1
ATOM 607 C C . SER A 1 84 ? 5.684 -0.678 5.636 1.00 93.88 84 SER A C 1
ATOM 609 O O . SER A 1 84 ? 6.152 -1.529 4.876 1.00 93.88 84 SER A O 1
ATOM 611 N N . ALA A 1 85 ? 5.612 0.616 5.292 1.00 94.44 85 ALA A N 1
ATOM 612 C CA . ALA A 1 85 ? 5.932 1.114 3.955 1.00 94.44 85 ALA A CA 1
ATOM 613 C C . ALA A 1 85 ? 7.385 0.837 3.546 1.00 94.44 85 ALA A C 1
ATOM 615 O O . ALA A 1 85 ? 7.643 0.275 2.480 1.00 94.44 85 ALA A O 1
ATOM 616 N N . ALA A 1 86 ? 8.345 1.163 4.417 1.00 93.44 86 ALA A N 1
ATOM 617 C CA . ALA A 1 86 ? 9.765 0.950 4.140 1.00 93.44 86 ALA A CA 1
ATOM 618 C C . ALA A 1 86 ? 10.095 -0.534 3.898 1.00 93.44 86 ALA A C 1
ATOM 620 O O . ALA A 1 86 ? 10.826 -0.867 2.965 1.00 93.44 86 ALA A O 1
ATOM 621 N N . ALA A 1 87 ? 9.515 -1.429 4.703 1.00 95.62 87 ALA A N 1
ATOM 622 C CA . ALA A 1 87 ? 9.741 -2.866 4.591 1.00 95.62 87 ALA A CA 1
ATOM 623 C C . ALA A 1 87 ? 9.154 -3.449 3.294 1.00 95.62 87 ALA A C 1
ATOM 625 O O . ALA A 1 87 ? 9.823 -4.241 2.625 1.00 95.62 87 ALA A O 1
ATOM 626 N N . ALA A 1 88 ? 7.939 -3.035 2.915 1.00 96.31 88 ALA A N 1
ATOM 627 C CA . ALA A 1 88 ? 7.306 -3.438 1.659 1.00 96.31 88 ALA A CA 1
ATOM 628 C C . ALA A 1 88 ? 8.111 -2.954 0.443 1.00 96.31 88 ALA A C 1
ATOM 630 O O . ALA A 1 88 ? 8.472 -3.748 -0.427 1.00 96.31 88 ALA A O 1
ATOM 631 N N . ASN A 1 89 ? 8.497 -1.676 0.424 1.00 94.19 89 ASN A N 1
ATOM 632 C CA . ASN A 1 89 ? 9.315 -1.117 -0.653 1.00 94.19 89 ASN A CA 1
ATOM 633 C C . ASN A 1 89 ? 10.657 -1.854 -0.785 1.00 94.19 89 ASN A C 1
ATOM 635 O O . ASN A 1 89 ? 11.025 -2.284 -1.876 1.00 94.19 89 ASN A O 1
ATOM 639 N N . GLN A 1 90 ? 11.347 -2.114 0.331 1.00 94.44 90 GLN A N 1
ATOM 640 C CA . GLN A 1 90 ? 12.609 -2.858 0.320 1.00 94.44 90 GLN A CA 1
ATOM 641 C C . GLN A 1 90 ? 12.447 -4.305 -0.185 1.00 94.44 90 GLN A C 1
ATOM 643 O O . GLN A 1 90 ? 13.367 -4.865 -0.788 1.00 94.44 90 GLN A O 1
ATOM 648 N N . LEU A 1 91 ? 11.312 -4.958 0.079 1.00 95.31 91 LEU A N 1
ATOM 649 C CA . LEU A 1 91 ? 11.012 -6.291 -0.453 1.00 95.31 91 LEU A CA 1
ATOM 650 C C . LEU A 1 91 ? 10.851 -6.261 -1.973 1.00 95.31 91 LEU A C 1
ATOM 652 O O . LEU A 1 91 ? 11.516 -7.042 -2.659 1.00 95.31 91 LEU A O 1
ATOM 656 N N . VAL A 1 92 ? 10.038 -5.338 -2.489 1.00 94.50 92 VAL A N 1
ATOM 657 C CA . VAL A 1 92 ? 9.840 -5.160 -3.934 1.00 94.50 92 VAL A CA 1
ATOM 658 C C . VAL A 1 92 ? 11.156 -4.850 -4.633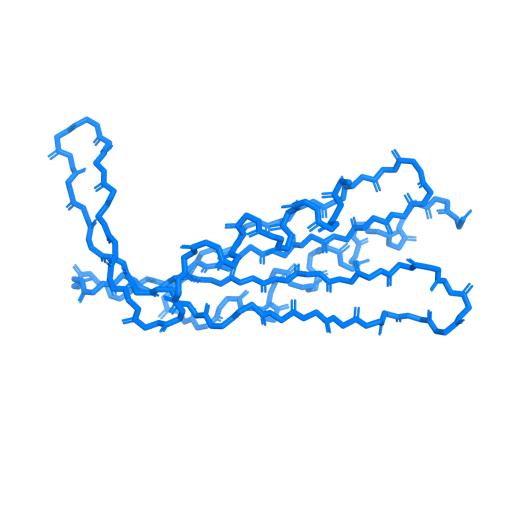 1.00 94.50 92 VAL A C 1
ATOM 660 O O . VAL A 1 92 ? 11.481 -5.508 -5.622 1.00 94.50 92 VAL A O 1
ATOM 663 N N . ASP A 1 93 ? 11.952 -3.924 -4.098 1.00 91.75 93 ASP A N 1
ATOM 664 C CA . ASP A 1 93 ? 13.228 -3.523 -4.693 1.00 91.75 93 ASP A CA 1
ATOM 665 C C . ASP A 1 93 ? 14.215 -4.707 -4.740 1.00 91.75 93 ASP A C 1
ATOM 667 O O . ASP A 1 93 ? 14.824 -4.983 -5.776 1.00 91.75 93 ASP A O 1
ATOM 671 N N . ARG A 1 94 ? 14.330 -5.480 -3.647 1.00 94.12 94 ARG A N 1
ATOM 672 C CA . ARG A 1 94 ? 15.223 -6.655 -3.580 1.00 94.12 94 ARG A CA 1
ATOM 673 C C . ARG A 1 94 ? 14.821 -7.777 -4.532 1.00 94.12 94 ARG A C 1
ATOM 675 O O . ARG A 1 94 ? 15.700 -8.464 -5.051 1.00 94.12 94 ARG A O 1
ATOM 682 N N . ILE A 1 95 ? 13.525 -8.010 -4.727 1.00 93.31 95 ILE A N 1
ATOM 683 C CA . ILE A 1 95 ? 13.045 -9.013 -5.688 1.00 93.31 95 ILE A CA 1
ATOM 684 C C . ILE A 1 95 ? 13.289 -8.503 -7.108 1.00 93.31 95 ILE A C 1
ATOM 686 O O . ILE A 1 95 ? 13.861 -9.215 -7.930 1.00 93.31 95 ILE A O 1
ATOM 690 N N . SER A 1 96 ? 12.936 -7.248 -7.372 1.00 90.25 96 SER A N 1
ATOM 691 C CA . SER A 1 96 ? 13.051 -6.638 -8.695 1.00 90.25 96 SER A CA 1
ATOM 692 C C . SER A 1 96 ? 14.494 -6.547 -9.174 1.00 90.25 96 SER A C 1
ATOM 694 O O . SER A 1 96 ? 14.751 -6.749 -10.358 1.00 90.25 96 SER A O 1
ATOM 696 N N . ALA A 1 97 ? 15.454 -6.334 -8.270 1.00 90.12 97 ALA A N 1
ATOM 697 C CA . ALA A 1 97 ? 16.884 -6.339 -8.577 1.00 90.12 97 ALA A CA 1
ATOM 698 C C . ALA A 1 97 ? 17.381 -7.671 -9.169 1.00 90.12 97 ALA A C 1
ATOM 700 O O . ALA A 1 97 ? 18.363 -7.672 -9.910 1.00 90.12 97 ALA A O 1
ATOM 701 N N . LYS A 1 98 ? 16.698 -8.788 -8.880 1.00 91.19 98 LYS A N 1
ATOM 702 C CA . LYS A 1 98 ? 17.015 -10.123 -9.418 1.00 91.19 98 LYS A CA 1
ATOM 703 C C . LYS A 1 98 ? 16.430 -10.367 -10.808 1.00 91.19 98 LYS A C 1
ATOM 705 O O . LYS A 1 98 ? 16.773 -11.362 -11.439 1.00 91.19 98 LYS A O 1
ATOM 710 N N . LEU A 1 99 ? 15.528 -9.501 -11.262 1.00 87.38 99 LEU A N 1
ATOM 711 C CA . LEU A 1 99 ? 14.923 -9.603 -12.582 1.00 87.38 99 LEU A CA 1
ATOM 712 C C . LEU A 1 99 ? 15.846 -8.987 -13.644 1.00 87.38 99 LEU A C 1
ATOM 714 O O . LEU A 1 99 ? 16.595 -8.051 -13.332 1.00 87.38 99 LEU A O 1
ATOM 718 N N . PRO A 1 100 ? 15.780 -9.477 -14.895 1.00 82.06 100 PRO A N 1
ATOM 719 C CA . PRO A 1 100 ? 16.433 -8.833 -16.027 1.00 82.06 100 PRO A CA 1
ATOM 720 C C . PRO A 1 100 ? 16.066 -7.347 -16.129 1.00 82.06 100 PRO A C 1
ATOM 722 O O . PRO A 1 100 ? 14.986 -6.931 -15.700 1.00 82.06 100 PRO A O 1
ATOM 725 N N . ARG A 1 101 ? 16.994 -6.555 -16.675 1.00 72.19 101 ARG A N 1
ATOM 726 C CA . ARG A 1 101 ? 16.721 -5.168 -17.064 1.00 72.19 101 ARG A CA 1
ATOM 727 C C . ARG A 1 101 ? 15.806 -5.135 -18.276 1.00 72.19 101 ARG A C 1
ATOM 729 O O . ARG A 1 101 ? 16.068 -5.930 -19.203 1.00 72.19 101 ARG A O 1
#

pLDDT: mean 89.33, std 9.73, range [54.31, 97.75]

Foldseek 3Di:
DVVVVLVVLVVQPAQDKDWDDDPPDIWIKGKHDKDWDDPDPVFPKIKIKIKIWTPDPPIKIKMWIWIDDDPDIDIDIDMDSDDCHVVRVVVRVVVNVPDDD

InterPro domains:
  IPR026954 PknH-like extracellular domain [PF14032] (2-98)
  IPR038232 PknH-like extracellular domain superfamily [G3DSA:3.40.1000.70] (1-99)

Organism: NCBI:txid354243